Protein AF-A0AAE2YQH8-F1 (afdb_monomer_lite)

Foldseek 3Di:
DDPPDDDDPPPPDPDPPPDPVVLVVVLVVLVVVLVVLVVVLVVCVVPDDPVVSVVSVVVSVVSVVVSVVSVVVSVVVVVVPPPPPD

Organism: NCBI:txid2724909

Secondary structure (DSSP, 8-state):
-----PPP--PPP----SSHHHHHHHHHHHHHHHHHHHHHHHHHTTTS-HHHHHHHHHHHHHHHHHHHHHHHHHHHHHHHTS----

Radius of gyration: 19.25 Å; chains: 1; bounding box: 70×26×40 Å

pLDDT: mean 74.87, std 16.45, range [39.28, 92.12]

Sequence (86 aa):
MNIKQHPAAIRPAATPPTDLQQALEALEEKQDMVQEKLRELLGSINHAHPDEIMDQVLILDRELRRYRRFFHILKSHFIDQRPSAS

Structure (mmCIF, N/CA/C/O backbone):
data_AF-A0AAE2YQH8-F1
#
_entry.id   AF-A0AAE2YQH8-F1
#
loop_
_atom_site.group_PDB
_atom_site.id
_atom_site.type_symbol
_atom_site.label_atom_id
_atom_site.label_alt_id
_atom_site.label_comp_id
_atom_site.label_asym_id
_atom_site.label_entity_id
_atom_site.label_seq_id
_atom_site.pdbx_PDB_ins_code
_atom_site.Cartn_x
_atom_site.Cartn_y
_atom_site.Cartn_z
_atom_site.occupancy
_atom_site.B_iso_or_equiv
_atom_site.auth_seq_id
_atom_site.auth_comp_id
_atom_site.auth_asym_id
_atom_site.auth_atom_id
_atom_site.pdbx_PDB_model_num
ATOM 1 N N . MET A 1 1 ? 38.087 -19.780 18.980 1.00 39.69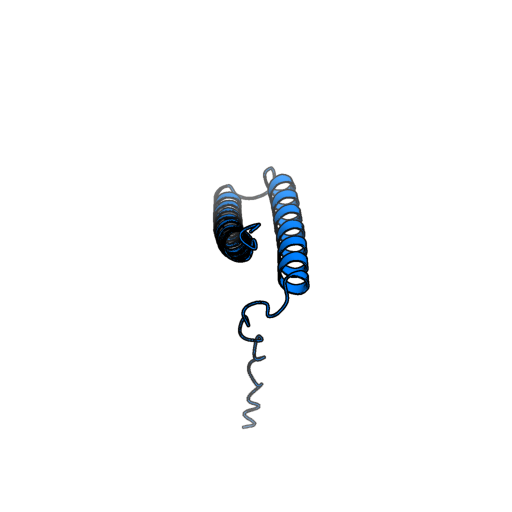 1 MET A N 1
ATOM 2 C CA . MET A 1 1 ? 37.050 -19.392 17.998 1.00 39.69 1 MET A CA 1
ATOM 3 C C . MET A 1 1 ? 35.867 -18.831 18.763 1.00 39.69 1 MET A C 1
ATOM 5 O O . MET A 1 1 ? 35.332 -19.525 19.613 1.00 39.69 1 MET A O 1
ATOM 9 N N . ASN A 1 2 ? 35.537 -17.560 18.541 1.00 39.28 2 ASN A N 1
ATOM 10 C CA . ASN A 1 2 ? 34.569 -16.809 19.337 1.00 39.28 2 ASN A CA 1
ATOM 11 C C . ASN A 1 2 ? 33.213 -16.804 18.612 1.00 39.28 2 ASN A C 1
ATOM 13 O O . ASN A 1 2 ? 33.043 -16.064 17.646 1.00 39.28 2 ASN A O 1
ATOM 17 N N . ILE A 1 3 ? 32.269 -17.648 19.034 1.00 54.31 3 ILE A N 1
ATOM 18 C CA . ILE A 1 3 ? 30.927 -17.712 18.440 1.00 54.31 3 ILE A CA 1
ATOM 19 C C . ILE A 1 3 ? 30.061 -16.659 19.136 1.00 54.31 3 ILE A C 1
ATOM 21 O O . ILE A 1 3 ? 29.372 -16.942 20.112 1.00 54.31 3 ILE A O 1
ATOM 25 N N . LYS A 1 4 ? 30.127 -15.411 18.664 1.00 51.62 4 LYS A N 1
ATOM 26 C CA . LYS A 1 4 ? 29.156 -14.386 19.059 1.00 51.62 4 LYS A CA 1
A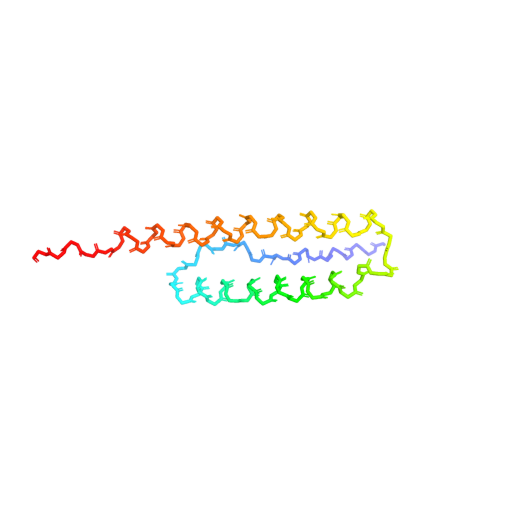TOM 27 C C . LYS A 1 4 ? 27.843 -14.673 18.331 1.00 51.62 4 LYS A C 1
ATOM 29 O O . LYS A 1 4 ? 27.641 -14.241 17.201 1.00 51.62 4 LYS A O 1
ATOM 34 N N . GLN A 1 5 ? 26.981 -15.447 18.984 1.00 55.97 5 GLN A N 1
ATOM 35 C CA . GLN A 1 5 ? 25.561 -15.525 18.664 1.00 55.97 5 GLN A CA 1
ATOM 36 C C . GLN A 1 5 ? 24.962 -14.126 18.859 1.00 55.97 5 GLN A C 1
ATOM 38 O O . GLN A 1 5 ? 24.856 -13.643 19.984 1.00 55.97 5 GLN A O 1
ATOM 43 N N . HIS A 1 6 ? 24.613 -13.448 17.766 1.00 50.47 6 HIS A N 1
ATOM 44 C CA . HIS A 1 6 ? 23.736 -12.284 17.844 1.00 50.47 6 HIS A CA 1
ATOM 45 C C . HIS A 1 6 ? 22.302 -12.780 18.060 1.00 50.47 6 HIS A C 1
ATOM 47 O O . HIS A 1 6 ? 21.852 -13.645 17.301 1.00 50.47 6 HIS A O 1
ATOM 53 N N . PRO A 1 7 ? 21.573 -12.268 19.066 1.00 48.22 7 PRO A N 1
ATOM 54 C CA . PRO A 1 7 ? 20.179 -12.623 19.248 1.00 48.22 7 PRO A CA 1
ATOM 55 C C . PRO A 1 7 ? 19.382 -12.062 18.071 1.00 48.22 7 PRO A C 1
ATOM 57 O O . PRO A 1 7 ? 19.443 -10.869 17.770 1.00 48.22 7 PRO A O 1
ATOM 60 N N . ALA A 1 8 ? 18.651 -12.946 17.393 1.00 48.78 8 ALA A N 1
ATOM 61 C CA . ALA A 1 8 ? 17.638 -12.563 16.428 1.00 48.78 8 ALA A CA 1
ATOM 62 C C . ALA A 1 8 ? 16.714 -11.548 17.103 1.00 48.78 8 ALA A C 1
ATOM 64 O O . ALA A 1 8 ? 16.095 -11.858 18.121 1.00 48.78 8 ALA A O 1
ATOM 65 N N . ALA A 1 9 ? 16.674 -10.330 16.563 1.00 49.19 9 ALA A N 1
ATOM 66 C CA . ALA A 1 9 ? 15.738 -9.312 16.991 1.00 49.19 9 ALA A CA 1
ATOM 67 C C . ALA A 1 9 ? 14.338 -9.926 16.935 1.00 49.19 9 ALA A C 1
ATOM 69 O O . ALA A 1 9 ? 13.817 -10.238 15.861 1.00 49.19 9 ALA A O 1
ATOM 70 N N . ILE A 1 10 ? 13.777 -10.164 18.118 1.00 52.91 10 ILE A N 1
ATOM 71 C CA . ILE A 1 10 ? 12.406 -10.602 18.303 1.00 52.91 10 ILE A CA 1
ATOM 72 C C . ILE A 1 10 ? 11.565 -9.465 17.733 1.00 52.91 10 ILE A C 1
ATOM 74 O O . ILE A 1 10 ? 11.349 -8.444 18.379 1.00 52.91 10 ILE A O 1
ATOM 78 N N . ARG A 1 11 ? 11.149 -9.609 16.471 1.00 58.28 11 ARG A N 1
ATOM 79 C CA . ARG A 1 11 ? 10.053 -8.815 15.924 1.00 58.28 11 ARG A CA 1
ATOM 80 C C . ARG A 1 11 ? 8.886 -9.048 16.879 1.00 58.28 11 ARG A C 1
ATOM 82 O O . ARG A 1 11 ? 8.558 -10.222 17.085 1.00 58.28 11 ARG A O 1
ATOM 89 N N . PRO A 1 12 ? 8.291 -8.007 17.484 1.00 50.94 12 PRO A N 1
ATOM 90 C CA . PRO A 1 12 ? 7.130 -8.225 18.319 1.00 50.94 12 PRO A CA 1
ATOM 91 C C . PRO A 1 12 ? 6.097 -8.934 17.449 1.00 50.94 12 PRO A C 1
ATOM 93 O O . PRO A 1 12 ? 5.762 -8.486 16.346 1.00 50.94 12 PRO A O 1
ATOM 96 N N . ALA A 1 13 ? 5.700 -10.121 17.909 1.00 49.53 13 ALA A N 1
ATOM 97 C CA . ALA A 1 13 ? 4.574 -10.841 17.359 1.00 49.53 13 ALA A CA 1
ATOM 98 C C . ALA A 1 13 ? 3.422 -9.844 17.268 1.00 49.53 13 ALA A C 1
ATOM 100 O O . ALA A 1 13 ? 3.186 -9.105 18.221 1.00 49.53 13 ALA A O 1
ATOM 101 N N . ALA A 1 14 ? 2.773 -9.785 16.106 1.00 52.28 14 ALA A N 1
ATOM 102 C CA . ALA A 1 14 ? 1.607 -8.950 15.887 1.00 52.28 14 ALA A CA 1
ATOM 103 C C . ALA A 1 14 ? 0.533 -9.330 16.913 1.00 52.28 14 ALA A C 1
ATOM 105 O O . ALA A 1 14 ? -0.240 -10.263 16.700 1.00 52.28 14 ALA A O 1
ATOM 106 N N . THR A 1 15 ? 0.535 -8.645 18.052 1.00 51.00 15 THR A N 1
ATOM 107 C CA . THR A 1 15 ? -0.562 -8.666 19.000 1.00 51.00 15 THR A CA 1
ATOM 108 C C . THR A 1 15 ? -1.762 -8.072 18.275 1.00 51.00 15 THR A C 1
ATOM 110 O O . THR A 1 15 ? -1.612 -7.030 17.626 1.00 51.00 15 THR A O 1
ATOM 113 N N . PRO A 1 16 ? -2.934 -8.727 18.312 1.00 50.53 16 PRO A N 1
ATOM 114 C CA . PRO A 1 16 ? -4.151 -8.081 17.846 1.00 50.53 16 PRO A CA 1
ATOM 115 C C . PRO A 1 16 ? -4.284 -6.751 18.604 1.00 50.53 16 PRO A C 1
ATOM 117 O O . PRO A 1 16 ? -4.011 -6.734 19.806 1.00 50.53 16 PRO A O 1
ATOM 120 N N . PRO A 1 17 ? -4.608 -5.638 17.925 1.00 53.31 17 PRO A N 1
ATOM 121 C CA . PRO A 1 17 ? -4.697 -4.342 18.582 1.00 53.31 17 PRO A CA 1
ATOM 122 C C . PRO A 1 17 ? -5.750 -4.432 19.687 1.00 53.31 17 PRO A C 1
ATOM 124 O O . PRO A 1 17 ? -6.920 -4.707 19.424 1.00 53.31 17 PRO A O 1
ATOM 127 N N . THR A 1 18 ? -5.308 -4.267 20.931 1.00 60.50 18 THR A N 1
ATOM 128 C CA . THR A 1 18 ? -6.165 -4.314 22.124 1.00 60.50 18 THR A CA 1
ATOM 129 C C . THR A 1 18 ? -7.035 -3.054 22.227 1.00 60.50 18 THR A C 1
ATOM 131 O O . THR A 1 18 ? -8.004 -3.030 22.978 1.00 60.50 18 THR A O 1
ATOM 134 N N . ASP A 1 19 ? -6.702 -2.025 21.445 1.00 70.50 19 ASP A N 1
ATOM 135 C CA . ASP A 1 19 ? -7.357 -0.727 21.393 1.00 70.50 19 ASP A CA 1
ATOM 136 C C . ASP A 1 19 ? -7.624 -0.334 19.928 1.00 70.50 19 ASP A C 1
ATOM 138 O O . ASP A 1 19 ? -6.756 -0.459 19.058 1.00 70.50 19 ASP A O 1
ATOM 142 N N . LEU A 1 20 ? -8.840 0.143 19.655 1.00 71.75 20 LEU A N 1
ATOM 143 C CA . LEU A 1 20 ? -9.258 0.675 18.358 1.00 71.75 20 LEU A CA 1
ATOM 144 C C . LEU A 1 20 ? -8.282 1.738 17.851 1.00 71.75 20 LEU A C 1
ATOM 146 O O . LEU A 1 20 ? -7.973 1.772 16.660 1.00 71.75 20 LEU A O 1
ATOM 150 N N . GLN A 1 21 ? -7.786 2.585 18.751 1.00 74.56 21 GLN A N 1
ATOM 151 C CA . GLN A 1 21 ? -6.870 3.654 18.388 1.00 74.56 21 GLN A CA 1
ATOM 152 C C . GLN A 1 21 ? -5.574 3.100 17.779 1.00 74.56 21 GLN A C 1
ATOM 154 O O . GLN A 1 21 ? -5.178 3.521 16.696 1.00 74.56 21 GLN A O 1
ATOM 159 N N . GLN A 1 22 ? -4.993 2.059 18.383 1.00 78.00 22 GLN A N 1
ATOM 160 C CA . GLN A 1 22 ? -3.808 1.382 17.842 1.00 78.00 22 GLN A CA 1
ATOM 161 C C . GLN A 1 22 ? -4.081 0.721 16.488 1.00 78.00 22 GLN A C 1
ATOM 163 O O . GLN A 1 22 ? -3.202 0.643 15.631 1.00 78.00 22 GLN A O 1
ATOM 168 N N . ALA A 1 23 ? -5.300 0.219 16.282 1.00 76.12 23 ALA A N 1
ATOM 169 C CA . ALA A 1 23 ? -5.689 -0.373 15.011 1.00 76.12 23 ALA A CA 1
ATOM 170 C C . ALA A 1 23 ? -5.802 0.665 13.884 1.00 76.12 23 ALA A C 1
ATOM 172 O O . ALA A 1 23 ? -5.453 0.358 12.743 1.00 76.12 23 ALA A O 1
ATOM 173 N N . LEU A 1 24 ? -6.290 1.869 14.201 1.00 80.75 24 LEU A N 1
ATOM 174 C CA . LEU A 1 24 ? -6.384 2.991 13.264 1.00 80.75 24 LEU A CA 1
ATOM 175 C C . LEU A 1 24 ? -5.010 3.573 12.956 1.00 80.75 24 LEU A C 1
ATOM 177 O O . LEU A 1 24 ? -4.689 3.715 11.783 1.00 80.75 24 LEU A O 1
ATOM 181 N N . GLU A 1 25 ? -4.172 3.796 13.968 1.00 83.81 25 GLU A N 1
ATOM 182 C CA . GLU A 1 25 ? -2.786 4.246 13.774 1.00 83.81 25 GLU A CA 1
ATOM 183 C C . GLU A 1 25 ? -2.016 3.256 1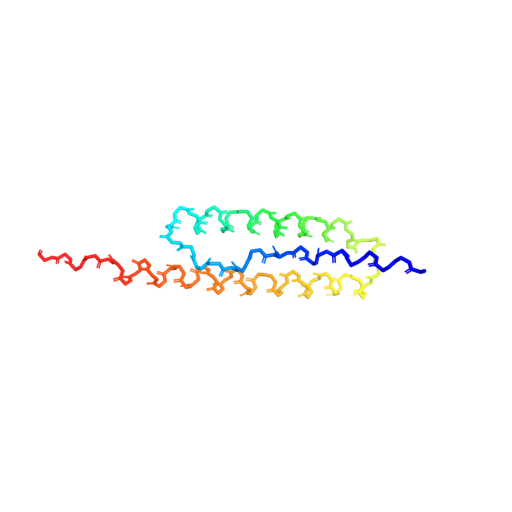2.883 1.00 83.81 25 GLU A C 1
ATOM 185 O O . GLU A 1 25 ? -1.409 3.636 11.884 1.00 83.81 25 GLU A O 1
ATOM 190 N N . ALA A 1 26 ? -2.143 1.950 13.148 1.00 81.06 26 ALA A N 1
ATOM 191 C CA . ALA A 1 26 ? -1.533 0.924 12.306 1.00 81.06 26 ALA A CA 1
ATOM 192 C C . ALA A 1 26 ? -2.109 0.883 10.876 1.00 81.06 26 ALA A C 1
ATOM 194 O O . ALA A 1 26 ? -1.411 0.469 9.947 1.00 81.06 26 ALA A O 1
ATOM 195 N N . LEU A 1 27 ? -3.377 1.261 10.669 1.00 83.25 27 LEU A N 1
ATOM 196 C CA . LEU A 1 27 ? -3.962 1.396 9.331 1.00 83.25 27 LEU A CA 1
ATOM 197 C C . LEU A 1 27 ? -3.395 2.616 8.598 1.00 83.25 27 LEU A C 1
ATOM 199 O O . LEU A 1 27 ? -3.062 2.488 7.420 1.00 83.25 27 LEU A O 1
ATOM 203 N N . GLU A 1 28 ? -3.287 3.757 9.274 1.00 85.62 28 GLU A N 1
ATOM 204 C CA . GLU A 1 28 ? -2.757 5.007 8.720 1.00 85.62 28 GLU A CA 1
ATOM 205 C C . GLU A 1 28 ? -1.297 4.835 8.292 1.00 85.62 28 GLU A C 1
ATOM 207 O O . GLU A 1 28 ? -0.984 5.014 7.116 1.00 85.62 28 GLU A O 1
ATOM 212 N N . GLU A 1 29 ? -0.435 4.315 9.172 1.00 85.56 29 GLU A N 1
ATOM 213 C CA . GLU A 1 29 ? 0.969 4.035 8.837 1.00 85.56 29 GLU A CA 1
ATOM 214 C C . GLU A 1 29 ? 1.106 3.098 7.627 1.00 85.56 29 GLU A C 1
ATOM 216 O O . GLU A 1 29 ? 1.979 3.255 6.767 1.00 85.56 29 GLU A O 1
ATOM 221 N N . LYS A 1 30 ? 0.238 2.079 7.538 1.00 83.06 30 LYS A N 1
ATOM 222 C CA . LYS A 1 30 ? 0.250 1.140 6.409 1.00 83.06 30 LYS A CA 1
ATOM 223 C C . LYS A 1 30 ? -0.217 1.790 5.119 1.00 83.06 30 LYS A C 1
ATOM 225 O O . LYS A 1 30 ? 0.300 1.431 4.061 1.00 83.06 30 LYS A O 1
ATOM 230 N N . GLN A 1 31 ? -1.186 2.692 5.194 1.00 85.88 31 GLN A N 1
ATOM 231 C CA . GLN A 1 31 ? -1.665 3.437 4.043 1.00 85.88 31 GLN A CA 1
ATOM 232 C C . GLN A 1 31 ? -0.572 4.361 3.505 1.00 85.88 31 GLN A C 1
ATOM 234 O O . GLN A 1 31 ? -0.316 4.331 2.301 1.00 85.88 31 GLN A O 1
ATOM 239 N N . ASP A 1 32 ? 0.115 5.092 4.378 1.00 88.69 32 ASP A N 1
ATOM 240 C CA . ASP A 1 32 ? 1.203 5.995 3.993 1.00 88.69 32 ASP A CA 1
ATOM 241 C C . ASP A 1 32 ? 2.351 5.232 3.324 1.00 88.69 32 ASP A C 1
ATOM 243 O O . ASP A 1 32 ? 2.774 5.578 2.221 1.00 88.69 32 ASP A O 1
ATOM 247 N N . MET A 1 33 ? 2.770 4.107 3.913 1.00 87.94 33 MET A N 1
ATOM 248 C CA . MET A 1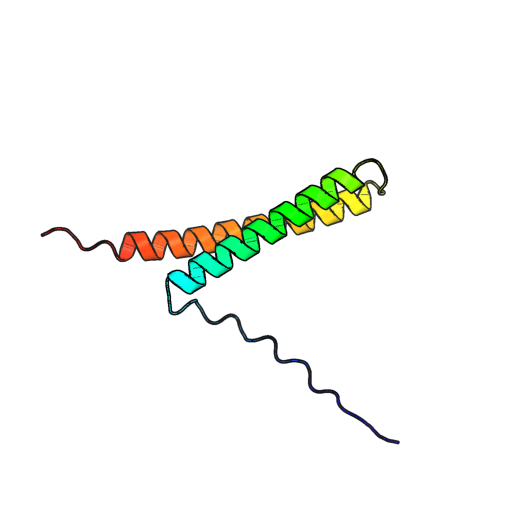 33 ? 3.806 3.242 3.337 1.00 87.94 33 MET A CA 1
ATOM 249 C C . MET A 1 33 ? 3.417 2.709 1.945 1.00 87.94 33 MET A C 1
ATOM 251 O O . MET A 1 33 ? 4.249 2.629 1.041 1.00 87.94 33 MET A O 1
ATOM 255 N N . VAL A 1 34 ? 2.153 2.318 1.748 1.00 87.00 34 VAL A N 1
ATOM 256 C CA . VAL A 1 34 ? 1.656 1.847 0.443 1.00 87.00 34 VAL A CA 1
ATOM 257 C C . VAL A 1 34 ? 1.639 2.984 -0.582 1.00 87.00 34 VAL A C 1
ATOM 259 O O . VAL A 1 34 ? 1.983 2.761 -1.743 1.00 87.00 34 VAL A O 1
ATOM 262 N N . GLN A 1 35 ? 1.261 4.197 -0.174 1.00 89.12 35 GLN A N 1
ATOM 263 C CA . GLN A 1 35 ? 1.276 5.371 -1.048 1.00 89.12 35 GLN A CA 1
ATOM 264 C C . GLN A 1 35 ? 2.696 5.770 -1.457 1.00 89.12 35 GLN A C 1
ATOM 266 O O . GLN A 1 35 ? 2.919 6.113 -2.620 1.00 89.12 35 GLN A O 1
ATOM 271 N N . GLU A 1 36 ? 3.653 5.699 -0.534 1.00 91.12 36 GLU A N 1
ATOM 272 C CA . GLU A 1 36 ? 5.066 5.956 -0.809 1.00 91.12 36 GLU A CA 1
ATOM 273 C C . GLU A 1 36 ? 5.618 4.957 -1.831 1.00 91.12 36 GLU A C 1
ATOM 275 O O . GLU A 1 36 ? 6.099 5.365 -2.887 1.00 91.12 36 GLU A O 1
ATOM 280 N N . LYS A 1 37 ? 5.418 3.653 -1.606 1.00 87.62 37 LYS A N 1
ATOM 281 C CA . LYS A 1 37 ? 5.839 2.608 -2.555 1.00 87.62 37 LYS A CA 1
ATOM 282 C C . LYS A 1 37 ? 5.201 2.753 -3.932 1.00 87.62 37 LYS A C 1
ATOM 284 O O . LYS A 1 37 ? 5.852 2.516 -4.946 1.00 87.62 37 LYS A O 1
ATOM 289 N N . LEU A 1 38 ? 3.926 3.143 -3.992 1.00 88.62 38 LEU A N 1
ATOM 290 C CA . LEU A 1 38 ? 3.264 3.420 -5.266 1.00 88.62 38 LEU A CA 1
ATOM 291 C C . LEU A 1 38 ? 3.917 4.609 -5.982 1.00 88.62 38 LEU A C 1
ATOM 293 O O . LEU A 1 38 ? 4.105 4.566 -7.196 1.00 88.62 38 LEU A O 1
ATOM 297 N N . ARG A 1 39 ? 4.269 5.669 -5.248 1.00 91.56 39 ARG A N 1
ATOM 298 C CA . ARG A 1 39 ? 4.950 6.838 -5.813 1.00 91.56 39 ARG A CA 1
ATOM 299 C C . ARG A 1 39 ? 6.328 6.470 -6.359 1.00 91.56 39 ARG A C 1
ATOM 301 O O . ARG A 1 39 ? 6.662 6.894 -7.462 1.00 91.56 39 ARG A O 1
ATOM 308 N N . GLU A 1 40 ? 7.093 5.674 -5.620 1.00 89.19 40 GLU A N 1
ATOM 309 C CA . GLU A 1 40 ? 8.395 5.164 -6.061 1.00 89.19 40 GLU A CA 1
ATOM 310 C C . GLU A 1 40 ? 8.268 4.318 -7.332 1.00 89.19 40 GLU A C 1
ATOM 312 O O . GLU A 1 40 ? 8.988 4.559 -8.300 1.00 89.19 40 GLU A O 1
ATOM 317 N N . LEU A 1 41 ? 7.295 3.400 -7.370 1.00 89.06 41 LEU A N 1
ATOM 318 C CA . LEU A 1 41 ? 7.007 2.560 -8.533 1.00 89.06 41 LEU A CA 1
ATOM 319 C C . LEU A 1 41 ? 6.648 3.388 -9.775 1.00 89.06 41 LEU A C 1
ATOM 321 O O . LEU A 1 41 ? 7.127 3.127 -10.876 1.00 89.06 41 LEU A O 1
ATOM 325 N N . LEU A 1 42 ? 5.805 4.410 -9.616 1.00 89.31 42 LEU A N 1
ATOM 326 C CA . LEU A 1 42 ? 5.454 5.303 -10.721 1.00 89.31 42 LEU A CA 1
ATOM 327 C C . LEU A 1 42 ? 6.665 6.118 -11.202 1.00 89.31 42 LEU A C 1
ATOM 329 O O . LEU A 1 42 ? 6.784 6.383 -12.397 1.00 89.31 42 LEU A O 1
ATOM 333 N N . GLY A 1 43 ? 7.574 6.489 -10.296 1.00 88.69 43 GLY A N 1
ATOM 334 C CA . GLY A 1 43 ? 8.830 7.157 -10.641 1.00 88.69 43 GLY A CA 1
ATOM 335 C C . GLY A 1 43 ? 9.822 6.246 -11.373 1.00 88.69 43 GLY A C 1
ATOM 336 O O . GLY A 1 43 ? 10.541 6.702 -12.267 1.00 88.69 43 GLY A O 1
ATOM 337 N N . SER A 1 44 ? 9.842 4.956 -11.034 1.00 87.62 44 SER A N 1
ATOM 338 C CA . SER A 1 44 ? 10.739 3.966 -11.635 1.00 87.62 44 SER A CA 1
ATOM 339 C C . SER A 1 44 ? 10.222 3.396 -12.960 1.00 87.62 44 SER A C 1
ATOM 341 O O . SER A 1 44 ? 11.021 2.876 -13.735 1.00 87.62 44 SER A O 1
ATOM 343 N N . ILE A 1 45 ? 8.931 3.560 -13.280 1.00 86.06 45 ILE A N 1
ATOM 344 C CA . ILE A 1 45 ? 8.259 2.901 -14.416 1.00 86.06 45 ILE A CA 1
ATOM 345 C C . ILE A 1 45 ? 8.915 3.139 -15.786 1.00 86.06 45 ILE A C 1
ATOM 347 O O . ILE A 1 45 ? 8.839 2.283 -16.660 1.00 86.06 45 ILE A O 1
ATOM 351 N N . ASN A 1 46 ? 9.574 4.287 -15.970 1.00 84.44 46 ASN A N 1
ATOM 352 C CA . ASN A 1 46 ? 10.240 4.655 -17.225 1.00 84.44 46 ASN A CA 1
ATOM 353 C C . ASN A 1 46 ? 11.731 4.269 -17.268 1.00 84.44 46 ASN A C 1
ATOM 355 O O . ASN A 1 46 ? 12.361 4.414 -18.313 1.00 84.44 46 ASN A O 1
ATOM 359 N N . HIS A 1 47 ? 12.305 3.835 -16.143 1.00 87.12 47 HIS A N 1
ATOM 360 C CA . HIS A 1 47 ? 13.752 3.654 -15.971 1.00 87.12 47 HIS A CA 1
ATOM 361 C C . HIS A 1 47 ? 14.151 2.252 -15.488 1.00 87.12 47 HIS A C 1
ATOM 363 O O . HIS A 1 47 ? 15.319 1.891 -15.607 1.00 87.12 47 HIS A O 1
ATOM 369 N N . ALA A 1 48 ? 13.215 1.476 -14.939 1.00 87.75 48 ALA A N 1
ATOM 370 C CA . ALA A 1 48 ? 13.448 0.116 -14.465 1.00 87.75 48 ALA A CA 1
ATOM 371 C C . ALA A 1 48 ? 13.092 -0.934 -15.525 1.00 87.75 48 ALA A C 1
ATOM 373 O O . ALA A 1 48 ? 12.329 -0.676 -16.462 1.00 87.75 48 ALA A O 1
ATOM 374 N N . HIS A 1 49 ? 13.638 -2.140 -15.365 1.00 91.69 49 HIS A N 1
ATOM 375 C CA . HIS A 1 49 ? 13.308 -3.249 -16.253 1.00 91.69 49 HIS A CA 1
ATOM 376 C C . HIS A 1 49 ? 11.847 -3.695 -16.026 1.00 91.69 49 HIS A C 1
ATOM 378 O O . HIS A 1 49 ? 11.393 -3.715 -14.879 1.00 91.69 49 HIS A O 1
ATOM 384 N N . PRO A 1 50 ? 11.097 -4.102 -17.069 1.00 87.62 50 PRO A N 1
ATOM 385 C CA . PRO A 1 50 ? 9.705 -4.538 -16.920 1.00 87.62 50 PRO A CA 1
ATOM 386 C C . PRO A 1 50 ? 9.488 -5.628 -15.862 1.00 87.62 50 PRO A C 1
ATOM 388 O O . PRO A 1 50 ? 8.478 -5.604 -15.162 1.00 87.62 50 PRO A O 1
ATOM 391 N N . ASP A 1 51 ? 10.443 -6.547 -15.708 1.00 90.81 51 ASP A N 1
ATOM 392 C CA . ASP A 1 51 ? 10.376 -7.605 -14.690 1.00 90.81 51 ASP A CA 1
ATOM 393 C C . ASP A 1 51 ? 10.484 -7.046 -13.263 1.00 90.81 51 ASP A C 1
ATOM 395 O O . ASP A 1 51 ? 9.741 -7.458 -12.377 1.00 90.81 51 ASP A O 1
ATOM 399 N N . GLU A 1 52 ? 11.338 -6.043 -13.043 1.00 88.38 52 GLU A N 1
ATOM 400 C CA . GLU A 1 52 ? 11.478 -5.378 -11.740 1.00 88.38 52 GLU A CA 1
ATOM 401 C C . GLU A 1 52 ? 10.206 -4.599 -11.384 1.00 88.38 52 GLU A C 1
ATOM 403 O O . GLU A 1 52 ? 9.753 -4.619 -10.239 1.00 88.38 52 GLU A O 1
ATOM 408 N N . ILE A 1 53 ? 9.592 -3.951 -12.380 1.00 89.88 53 ILE A N 1
ATOM 409 C CA . ILE A 1 53 ? 8.290 -3.293 -12.232 1.00 89.88 53 ILE A CA 1
ATOM 410 C C . ILE A 1 53 ? 7.212 -4.319 -11.881 1.00 89.88 53 ILE A C 1
ATOM 412 O O . ILE A 1 53 ? 6.415 -4.083 -10.973 1.00 89.88 53 ILE A O 1
ATOM 416 N N . MET A 1 54 ? 7.194 -5.470 -12.557 1.00 90.69 54 MET A N 1
ATOM 417 C CA . MET A 1 54 ? 6.238 -6.542 -12.280 1.00 90.69 54 MET A CA 1
ATOM 418 C C . MET A 1 54 ? 6.385 -7.070 -10.849 1.00 90.69 54 MET A C 1
ATOM 420 O O . MET A 1 54 ? 5.389 -7.186 -10.132 1.00 90.69 54 MET A O 1
ATOM 424 N N . ASP A 1 55 ? 7.613 -7.320 -10.397 1.00 91.25 55 ASP A N 1
ATOM 425 C CA . ASP A 1 55 ? 7.890 -7.763 -9.030 1.00 91.25 55 ASP A CA 1
ATOM 426 C C . ASP A 1 55 ? 7.411 -6.737 -7.994 1.00 91.25 55 ASP A C 1
ATOM 428 O O . ASP A 1 55 ? 6.734 -7.090 -7.021 1.00 91.25 55 ASP A O 1
ATOM 432 N N . GLN A 1 56 ? 7.683 -5.449 -8.219 1.00 88.31 56 GLN A N 1
ATOM 433 C CA . GLN A 1 56 ? 7.227 -4.373 -7.337 1.00 88.31 56 GLN A CA 1
ATOM 434 C C . GLN A 1 56 ? 5.695 -4.254 -7.307 1.00 88.31 56 GLN A C 1
ATOM 436 O O . GLN A 1 56 ? 5.112 -4.112 -6.228 1.00 88.31 56 GLN A O 1
ATOM 441 N N . VAL A 1 57 ? 5.024 -4.384 -8.457 1.00 90.56 57 VAL A N 1
ATOM 442 C CA . VAL A 1 57 ? 3.554 -4.413 -8.548 1.00 90.56 57 VAL A CA 1
ATOM 443 C C . VAL A 1 57 ? 2.980 -5.585 -7.751 1.00 90.56 57 VAL A C 1
ATOM 445 O O . VAL A 1 57 ? 2.027 -5.402 -6.991 1.00 90.56 57 VAL A O 1
ATOM 448 N N . LEU A 1 58 ? 3.559 -6.782 -7.877 1.00 92.12 58 LEU A N 1
ATOM 449 C CA . LEU A 1 58 ? 3.100 -7.972 -7.154 1.00 92.12 58 LEU A CA 1
ATOM 450 C C . LEU A 1 58 ? 3.266 -7.827 -5.638 1.00 92.12 58 LEU A C 1
ATOM 452 O O . LEU A 1 58 ? 2.387 -8.243 -4.872 1.00 92.12 58 LEU A O 1
ATOM 456 N N . ILE A 1 59 ? 4.367 -7.220 -5.190 1.00 89.94 59 ILE A N 1
ATOM 457 C CA . ILE A 1 59 ? 4.589 -6.912 -3.773 1.00 89.94 59 ILE A CA 1
ATOM 458 C C . ILE A 1 59 ? 3.526 -5.928 -3.278 1.00 89.94 59 ILE A C 1
ATOM 460 O O . ILE A 1 59 ? 2.876 -6.195 -2.261 1.00 89.94 59 ILE A O 1
ATOM 464 N N . LEU A 1 60 ? 3.304 -4.832 -4.007 1.00 89.75 60 LEU A N 1
ATOM 465 C CA . LEU A 1 60 ? 2.336 -3.801 -3.639 1.00 89.75 60 LEU A CA 1
ATOM 466 C C . LEU A 1 60 ? 0.906 -4.355 -3.581 1.00 89.75 60 LEU A C 1
ATOM 468 O O . LEU A 1 60 ? 0.174 -4.117 -2.620 1.00 89.75 60 LEU A O 1
ATOM 472 N N . ASP A 1 61 ? 0.516 -5.165 -4.563 1.00 90.19 61 ASP A N 1
ATOM 473 C CA . ASP A 1 61 ? -0.798 -5.803 -4.597 1.00 90.19 61 ASP A CA 1
ATOM 474 C C . ASP A 1 61 ? -0.999 -6.780 -3.422 1.00 90.19 61 ASP A C 1
ATOM 476 O O . ASP A 1 61 ? -2.069 -6.829 -2.801 1.00 90.19 61 ASP A O 1
ATOM 480 N N . ARG A 1 62 ? 0.044 -7.519 -3.027 1.00 89.88 62 ARG A N 1
ATOM 481 C CA . ARG A 1 62 ? -0.008 -8.383 -1.839 1.00 89.88 62 ARG A CA 1
ATOM 482 C C . ARG A 1 62 ? -0.218 -7.577 -0.558 1.00 89.88 62 ARG A C 1
ATOM 484 O O . ARG A 1 62 ? -0.992 -8.001 0.310 1.00 89.88 62 ARG A O 1
ATOM 491 N N . GLU A 1 63 ? 0.452 -6.435 -0.433 1.00 86.75 63 GLU A N 1
ATOM 492 C CA . 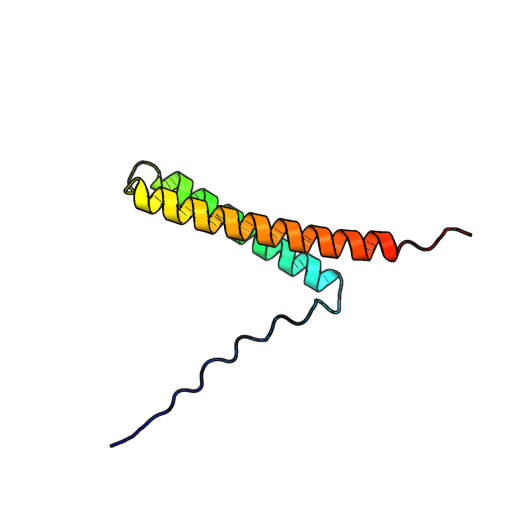GLU A 1 63 ? 0.302 -5.523 0.703 1.00 86.75 63 GLU A CA 1
ATOM 493 C C . GLU A 1 63 ? -1.103 -4.914 0.750 1.00 86.75 63 GLU A C 1
ATOM 495 O O . GLU A 1 63 ? -1.756 -4.985 1.794 1.00 86.75 63 GLU A O 1
ATOM 500 N N . LEU A 1 64 ? -1.634 -4.460 -0.388 1.00 86.94 64 LEU A N 1
ATOM 501 C CA . LEU A 1 64 ? -3.009 -3.967 -0.516 1.00 86.94 64 LEU A CA 1
ATOM 502 C C . LEU A 1 64 ? -4.048 -5.026 -0.127 1.00 86.94 64 LEU A C 1
ATOM 504 O O . LEU A 1 64 ? -4.998 -4.740 0.607 1.00 86.94 64 LEU A O 1
ATOM 508 N N . ARG A 1 65 ? -3.871 -6.280 -0.561 1.00 88.44 65 ARG A N 1
ATOM 509 C CA . ARG A 1 65 ? -4.756 -7.392 -0.172 1.00 88.44 65 ARG A CA 1
ATOM 510 C C . ARG A 1 65 ? -4.686 -7.703 1.322 1.00 88.44 65 ARG A C 1
ATOM 512 O O . ARG A 1 65 ? -5.683 -8.129 1.911 1.00 88.44 65 ARG A O 1
ATOM 519 N N . ARG A 1 66 ? -3.524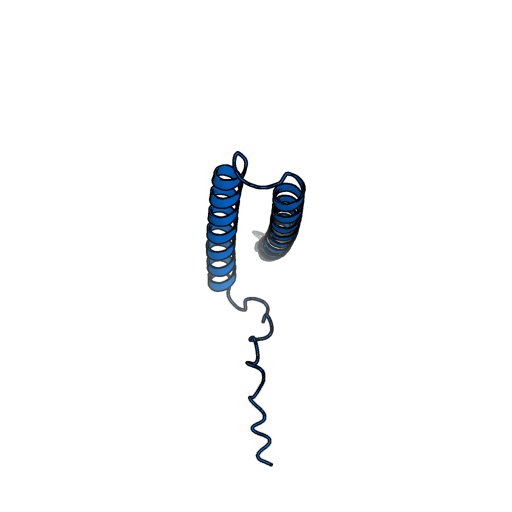 -7.528 1.953 1.00 84.88 66 ARG A N 1
ATOM 520 C CA . ARG A 1 66 ? -3.376 -7.677 3.408 1.00 84.88 66 ARG A CA 1
ATOM 521 C C . ARG A 1 66 ? -4.071 -6.535 4.147 1.00 84.88 66 ARG A C 1
ATOM 523 O O . ARG A 1 66 ? -4.826 -6.810 5.075 1.00 84.88 66 ARG A O 1
ATOM 530 N N . TYR A 1 67 ? -3.881 -5.301 3.687 1.00 83.62 67 TYR A N 1
ATOM 531 C CA . TYR A 1 67 ? -4.537 -4.110 4.224 1.00 83.62 67 TYR A CA 1
ATOM 532 C C . TYR A 1 67 ? -6.065 -4.226 4.157 1.00 83.62 67 TYR A C 1
ATOM 534 O O . TYR A 1 67 ? -6.736 -4.111 5.179 1.00 83.62 67 TYR A O 1
ATOM 542 N N . ARG A 1 68 ? -6.624 -4.581 2.991 1.00 84.44 68 ARG A N 1
ATOM 543 C CA . ARG A 1 68 ? -8.076 -4.783 2.819 1.00 84.44 68 ARG A CA 1
ATOM 544 C C . ARG A 1 68 ? -8.649 -5.823 3.779 1.00 84.44 68 ARG A C 1
ATOM 546 O O . ARG A 1 68 ? -9.737 -5.622 4.309 1.00 84.44 68 ARG A O 1
ATOM 553 N N . ARG A 1 69 ? -7.930 -6.926 4.015 1.00 85.31 69 ARG A N 1
ATOM 554 C CA . ARG A 1 69 ? -8.351 -7.953 4.982 1.00 85.31 69 ARG A CA 1
ATOM 555 C C . ARG A 1 69 ? -8.340 -7.428 6.411 1.00 85.31 69 ARG A C 1
ATOM 557 O O . ARG A 1 69 ? -9.300 -7.659 7.132 1.00 85.31 69 ARG A O 1
ATOM 564 N N . PHE A 1 70 ? -7.293 -6.706 6.800 1.00 81.44 70 PHE A N 1
ATOM 565 C CA . PHE A 1 70 ? -7.210 -6.107 8.130 1.00 81.44 70 PHE A CA 1
ATOM 566 C C . PHE A 1 70 ? -8.328 -5.082 8.361 1.00 81.44 70 PHE A C 1
ATOM 568 O O . PHE A 1 70 ? -9.041 -5.169 9.355 1.00 81.44 70 PHE A O 1
ATOM 575 N N . PHE A 1 71 ? -8.566 -4.197 7.390 1.00 82.19 71 PHE A N 1
ATOM 576 C CA . PHE A 1 71 ? -9.682 -3.254 7.428 1.00 82.19 71 PHE A CA 1
ATOM 577 C C . PHE A 1 71 ? -11.040 -3.962 7.522 1.00 82.19 71 PHE A C 1
ATOM 579 O O . PHE A 1 71 ? -11.906 -3.536 8.278 1.00 82.19 71 PHE A O 1
ATOM 586 N N . HIS A 1 72 ? -11.235 -5.061 6.787 1.00 83.44 72 HIS A N 1
ATOM 587 C CA . HIS A 1 72 ? -12.469 -5.842 6.861 1.00 83.44 72 HIS A CA 1
ATOM 588 C C . HIS A 1 72 ? -12.695 -6.444 8.255 1.00 83.44 72 HIS A C 1
ATOM 590 O O . HIS A 1 72 ? -13.801 -6.340 8.774 1.00 83.44 72 HIS A O 1
ATOM 596 N N . ILE A 1 73 ? -11.650 -7.011 8.868 1.00 81.69 73 ILE A N 1
ATOM 597 C CA . ILE A 1 73 ? -11.697 -7.561 10.232 1.00 81.69 73 ILE A CA 1
ATOM 598 C C . ILE A 1 73 ? -12.020 -6.458 11.247 1.00 81.69 73 ILE A C 1
ATOM 600 O O . ILE A 1 73 ? -12.881 -6.630 12.105 1.00 81.69 73 ILE A O 1
ATOM 604 N N . LEU A 1 74 ? -11.378 -5.293 11.133 1.00 76.81 74 LEU A N 1
ATOM 605 C CA . LEU A 1 74 ? -11.693 -4.157 11.998 1.00 76.81 74 LEU A CA 1
ATOM 606 C C . LEU A 1 74 ? -13.139 -3.708 11.815 1.00 76.81 74 LEU A C 1
ATOM 608 O O . LEU A 1 74 ? -13.872 -3.571 12.790 1.00 76.81 74 LEU A O 1
ATOM 612 N N . LYS A 1 75 ? -13.590 -3.560 10.568 1.00 77.31 75 LYS A N 1
ATOM 613 C CA . LYS A 1 75 ? -14.970 -3.188 10.257 1.00 77.31 75 LYS A CA 1
ATOM 614 C C . LYS A 1 75 ? -15.981 -4.182 10.837 1.00 77.31 75 LYS A C 1
ATOM 616 O O . LYS A 1 75 ? -17.001 -3.733 11.351 1.00 77.31 75 LYS A O 1
ATOM 621 N N . SER A 1 76 ? -15.727 -5.493 10.781 1.00 77.50 76 SER A N 1
ATOM 622 C CA . SER A 1 76 ? -16.626 -6.482 11.394 1.00 77.50 76 SER A CA 1
ATOM 623 C C . SER A 1 76 ? -16.675 -6.339 12.913 1.00 77.50 76 SER A C 1
ATOM 625 O O . SER A 1 76 ? -17.767 -6.316 13.470 1.00 77.50 76 SER A O 1
ATOM 627 N N . HIS A 1 77 ? -15.533 -6.106 13.571 1.00 71.69 77 HIS A N 1
ATOM 628 C CA . HIS A 1 77 ? -15.506 -5.837 15.012 1.00 71.69 77 HIS A CA 1
ATOM 629 C C . HIS A 1 77 ? -16.329 -4.595 15.406 1.00 71.69 77 HIS A C 1
ATOM 631 O O . HIS A 1 77 ? -16.977 -4.614 16.448 1.00 71.69 77 HIS A O 1
ATOM 637 N N . PHE A 1 78 ? -16.372 -3.547 14.573 1.00 66.44 78 PHE A N 1
ATOM 638 C CA . PHE A 1 78 ? -17.215 -2.365 14.825 1.00 66.44 78 PHE A CA 1
ATOM 639 C C . PHE A 1 78 ? -18.701 -2.594 14.586 1.00 66.44 78 PHE A C 1
ATOM 641 O O . PHE A 1 78 ? -19.532 -2.032 15.298 1.00 66.44 78 PHE A O 1
ATOM 648 N N . ILE A 1 79 ? -19.047 -3.396 13.580 1.00 63.22 79 ILE A N 1
ATOM 649 C CA . ILE A 1 79 ? -20.443 -3.731 13.293 1.00 63.22 79 ILE A CA 1
ATOM 650 C C . ILE A 1 79 ? -21.019 -4.590 14.425 1.00 63.22 79 ILE A C 1
ATOM 652 O O . ILE A 1 79 ? -22.138 -4.323 14.860 1.00 63.22 79 ILE A O 1
ATOM 656 N N . ASP A 1 80 ? -20.240 -5.539 14.950 1.00 58.84 80 ASP A N 1
ATOM 657 C CA . ASP A 1 80 ? -20.663 -6.427 16.041 1.00 58.84 80 ASP A CA 1
ATOM 658 C C . ASP A 1 80 ? -20.733 -5.725 17.409 1.00 58.84 80 ASP A C 1
ATOM 660 O O . ASP A 1 80 ? -21.482 -6.152 18.285 1.00 58.84 80 ASP A O 1
ATOM 664 N N . GLN A 1 81 ? -19.997 -4.624 17.605 1.00 56.78 81 GLN A N 1
ATOM 665 C CA . GLN A 1 81 ? -20.041 -3.824 18.838 1.00 56.78 81 GLN A CA 1
ATOM 666 C C . GLN A 1 81 ? -21.127 -2.743 18.851 1.00 56.78 81 GLN A C 1
ATOM 668 O O . GLN A 1 81 ? -21.237 -2.005 19.831 1.00 56.78 81 GLN A O 1
ATOM 673 N N . ARG A 1 82 ? -21.939 -2.614 17.796 1.00 50.03 82 ARG A N 1
ATOM 674 C CA . ARG A 1 82 ? -23.031 -1.640 17.783 1.00 50.03 82 ARG A CA 1
ATOM 675 C C . ARG A 1 82 ? -24.076 -2.078 18.820 1.00 50.03 82 ARG A C 1
ATOM 677 O O . ARG A 1 82 ? -24.714 -3.108 18.602 1.00 50.03 82 ARG A O 1
ATOM 684 N N . PRO A 1 83 ? -24.284 -1.340 19.930 1.00 48.84 83 PRO A N 1
ATOM 685 C CA . PRO A 1 83 ? -25.334 -1.696 20.868 1.00 48.84 83 PRO A CA 1
ATOM 686 C C . PRO A 1 83 ? -26.658 -1.666 20.109 1.00 48.84 83 PRO A C 1
ATOM 688 O O . PRO A 1 83 ? -26.984 -0.675 19.445 1.00 48.84 83 PRO A O 1
ATOM 691 N N . SER A 1 84 ? -27.394 -2.775 20.166 1.00 52.75 84 SER A N 1
ATOM 692 C CA . SER A 1 84 ? -28.803 -2.817 19.801 1.00 52.75 84 SER A CA 1
ATOM 693 C C . SER A 1 84 ? -29.475 -1.689 20.570 1.00 52.75 84 SER A C 1
ATOM 695 O O . SER A 1 84 ? -29.568 -1.753 21.792 1.00 52.75 84 SER A O 1
ATOM 697 N N . ALA A 1 85 ? -29.858 -0.615 19.881 1.00 49.84 85 ALA A N 1
ATOM 698 C CA . ALA A 1 85 ? -30.650 0.432 20.498 1.00 49.84 85 ALA A CA 1
ATOM 699 C C . ALA A 1 85 ? -31.961 -0.225 20.955 1.00 49.84 85 ALA A C 1
ATOM 701 O O . ALA A 1 85 ? -32.747 -0.694 20.130 1.00 49.84 85 ALA A O 1
ATOM 702 N N . SER A 1 86 ? -32.140 -0.354 22.265 1.00 41.00 86 SER A N 1
ATOM 703 C CA . SER A 1 86 ? -33.356 -0.822 22.931 1.00 41.00 86 SER A CA 1
ATOM 704 C C . SER A 1 86 ? -33.534 -0.016 24.201 1.00 41.00 86 SER A C 1
ATOM 706 O O . SER A 1 86 ? -32.513 0.201 24.892 1.00 41.00 86 SER A O 1
#